Protein AF-A0A9E5N3U4-F1 (afdb_monomer_lite)

Secondary structure (DSSP, 8-state):
--SEEEEEEE-TTT--EEEEEEE-GGG-----HHHHH-TT-----TT--HHHHHHHHHHHHHTT-SS--

Foldseek 3Di:
DPFWDKDWDADPPPRDIDIDIDGNPVPDPQPCPVCVPDPPNPDDRPPDDPVNVVVVVCVVVVVVPPPDD

Radius of gyration: 18.55 Å; chains: 1; bounding box: 35×28×53 Å

pLDDT: mean 89.67, std 11.59, range [48.0, 97.62]

Sequence (69 aa):
FGAIEKEEIVDGVTGQKSWVAKVALSLCNGCGACNTACRAGAIDLDGFTEEQIFTQIESLVADKGDENE

Structure (mmCIF, N/CA/C/O backbone):
data_AF-A0A9E5N3U4-F1
#
_entry.id   AF-A0A9E5N3U4-F1
#
loop_
_atom_site.group_PDB
_atom_site.id
_atom_site.type_symbol
_atom_site.label_atom_id
_atom_site.label_alt_id
_atom_site.label_comp_id
_atom_site.label_asym_id
_atom_site.label_entity_id
_atom_site.label_seq_id
_atom_site.pdbx_PDB_ins_code
_atom_site.Cartn_x
_atom_site.Cartn_y
_atom_site.Cartn_z
_atom_site.occupancy
_atom_site.B_iso_or_equiv
_atom_site.auth_seq_id
_atom_site.auth_comp_id
_atom_site.auth_asym_id
_atom_site.auth_atom_id
_atom_site.pdbx_PDB_model_num
ATOM 1 N N . PHE A 1 1 ? -10.519 -8.312 -4.552 1.00 63.41 1 PHE A N 1
ATOM 2 C CA . PHE A 1 1 ? -9.753 -7.490 -3.594 1.00 63.41 1 PHE A CA 1
ATOM 3 C C . PHE A 1 1 ? -9.909 -8.051 -2.182 1.00 63.41 1 PHE A C 1
ATOM 5 O O . PHE A 1 1 ? -10.613 -7.467 -1.378 1.00 63.41 1 PHE A O 1
ATOM 12 N N . GLY A 1 2 ? -9.325 -9.221 -1.897 1.00 84.62 2 GLY A N 1
ATOM 13 C CA . GLY A 1 2 ? -9.517 -9.898 -0.602 1.00 84.62 2 GLY A CA 1
ATOM 14 C C . GLY A 1 2 ? -8.496 -9.530 0.480 1.00 84.62 2 GLY A C 1
ATOM 15 O O . GLY A 1 2 ? -8.726 -9.837 1.636 1.00 84.62 2 GLY A O 1
ATOM 16 N N . ALA A 1 3 ? -7.384 -8.888 0.111 1.00 95.31 3 ALA A N 1
ATOM 17 C CA . ALA A 1 3 ? -6.265 -8.612 1.017 1.00 95.31 3 ALA A CA 1
ATOM 18 C C . ALA A 1 3 ? -6.241 -7.176 1.572 1.00 95.31 3 ALA A C 1
ATOM 20 O O . ALA A 1 3 ? -5.286 -6.818 2.251 1.00 95.31 3 ALA A O 1
ATOM 21 N N . ILE A 1 4 ? -7.234 -6.337 1.250 1.00 95.50 4 ILE A N 1
ATOM 22 C CA . ILE A 1 4 ? -7.318 -4.956 1.747 1.00 95.50 4 ILE A CA 1
ATOM 23 C C . ILE A 1 4 ? -8.452 -4.874 2.760 1.00 95.50 4 ILE A C 1
ATOM 25 O O . ILE A 1 4 ? -9.611 -5.110 2.421 1.00 95.50 4 ILE A O 1
ATOM 29 N N . GLU A 1 5 ? -8.101 -4.520 3.988 1.00 95.50 5 GLU A N 1
ATOM 30 C CA . GLU A 1 5 ? -8.998 -4.442 5.134 1.00 95.50 5 GLU A CA 1
ATOM 31 C C . GLU A 1 5 ? -9.081 -3.008 5.657 1.00 95.50 5 GLU A C 1
ATOM 33 O O . GLU A 1 5 ? -8.213 -2.173 5.396 1.00 95.50 5 GLU A O 1
ATOM 38 N N . LYS A 1 6 ? -10.149 -2.710 6.397 1.00 95.56 6 LYS A N 1
ATOM 39 C CA . LYS A 1 6 ? -10.365 -1.404 7.019 1.00 95.56 6 LYS A CA 1
ATOM 40 C C . LYS A 1 6 ? -9.947 -1.474 8.488 1.00 95.56 6 LYS A C 1
ATOM 42 O O . LYS A 1 6 ? -10.486 -2.292 9.227 1.00 95.56 6 LYS A O 1
ATOM 47 N N . GLU A 1 7 ? -9.041 -0.601 8.913 1.00 96.25 7 GLU A N 1
ATOM 48 C CA . GLU A 1 7 ? -8.537 -0.529 10.291 1.00 96.25 7 GLU A CA 1
ATOM 49 C C . GLU A 1 7 ? -8.860 0.844 10.906 1.00 96.25 7 GLU A C 1
ATOM 51 O O . GLU A 1 7 ? -8.735 1.871 10.236 1.00 96.25 7 GLU A O 1
ATOM 56 N N . GLU A 1 8 ? -9.323 0.872 12.162 1.00 97.62 8 GLU A N 1
ATOM 57 C CA . GLU A 1 8 ? -9.444 2.115 12.939 1.00 97.62 8 GLU A CA 1
ATOM 58 C C . GLU A 1 8 ? -8.105 2.388 13.623 1.00 97.62 8 GLU A C 1
ATOM 60 O O . GLU A 1 8 ? -7.597 1.540 14.356 1.00 97.62 8 GLU A O 1
ATOM 65 N N . ILE A 1 9 ? -7.556 3.579 13.408 1.00 96.69 9 ILE A N 1
ATOM 66 C CA . ILE A 1 9 ? -6.357 4.061 14.089 1.00 96.69 9 ILE A CA 1
ATOM 67 C C . ILE A 1 9 ? -6.700 5.249 14.980 1.00 96.69 9 ILE A C 1
ATOM 69 O O . ILE A 1 9 ? -7.650 5.994 14.722 1.00 96.69 9 ILE A O 1
ATOM 73 N N . VAL A 1 10 ? -5.895 5.430 16.022 1.00 97.38 10 VAL A N 1
ATOM 74 C CA . VAL A 1 10 ? -5.952 6.591 16.908 1.00 97.38 10 VAL A CA 1
ATOM 75 C C . VAL A 1 10 ? -4.650 7.360 16.753 1.00 97.38 10 VAL A C 1
ATOM 77 O O . VAL A 1 10 ? -3.572 6.797 16.931 1.00 97.38 10 VAL A O 1
ATOM 80 N N . ASP A 1 11 ? -4.750 8.639 16.414 1.00 95.94 11 ASP A N 1
ATOM 81 C CA . ASP A 1 11 ? -3.609 9.547 16.397 1.00 95.94 11 ASP A CA 1
ATOM 82 C C . ASP A 1 11 ? -3.051 9.698 17.824 1.00 95.94 11 ASP A C 1
ATOM 84 O O . ASP A 1 11 ? -3.772 10.076 18.750 1.00 95.94 11 ASP A O 1
ATOM 88 N N . GLY A 1 12 ? -1.765 9.387 18.011 1.00 95.19 12 GLY A N 1
ATOM 89 C CA . GLY A 1 12 ? -1.109 9.409 19.322 1.00 95.19 12 GLY A CA 1
ATOM 90 C C . GLY A 1 12 ? -0.891 10.808 19.910 1.00 95.19 12 GLY A C 1
ATOM 91 O O . GLY A 1 12 ? -0.616 10.924 21.102 1.00 95.19 12 GLY A O 1
ATOM 92 N N . VAL A 1 13 ? -1.014 11.861 19.101 1.00 95.88 13 VAL A N 1
ATOM 93 C CA . VAL A 1 13 ? -0.861 13.261 19.514 1.00 95.88 13 VAL A CA 1
ATOM 94 C C . VAL A 1 13 ? -2.224 13.890 19.783 1.00 95.88 13 VAL A C 1
ATOM 96 O O . VAL A 1 13 ? -2.418 14.528 20.815 1.00 95.88 13 VAL A O 1
ATOM 99 N N . THR A 1 14 ? -3.176 13.717 18.864 1.00 96.12 14 THR A N 1
ATOM 100 C CA . THR A 1 14 ? -4.486 14.388 18.941 1.00 96.12 14 THR A CA 1
ATOM 101 C C . THR A 1 14 ? -5.573 13.539 19.603 1.00 96.12 14 THR A C 1
ATOM 103 O O . THR A 1 14 ? -6.608 14.071 20.003 1.00 96.12 14 THR A O 1
ATOM 106 N N . GLY A 1 15 ? -5.375 12.222 19.717 1.00 95.94 15 GLY A N 1
ATOM 107 C CA . GLY A 1 15 ? -6.399 11.273 20.162 1.00 95.94 15 GLY A CA 1
ATOM 108 C C . GLY A 1 15 ? -7.516 11.045 19.136 1.00 95.94 15 GLY A C 1
ATOM 109 O O . GLY A 1 15 ? -8.508 10.378 19.440 1.00 95.94 15 GLY A O 1
ATOM 110 N N . GLN A 1 16 ? -7.391 11.602 17.927 1.00 97.44 16 GLN A N 1
ATOM 111 C CA . GLN A 1 16 ? -8.412 11.509 16.893 1.00 97.44 16 GLN A CA 1
ATOM 112 C C . GLN A 1 16 ? -8.497 10.091 16.318 1.00 97.44 16 GLN A C 1
ATOM 114 O O . GLN A 1 16 ? -7.489 9.496 15.936 1.00 97.44 16 GLN A O 1
ATOM 119 N N . LYS A 1 17 ? -9.726 9.576 16.203 1.00 97.62 17 LYS A N 1
ATOM 120 C CA . LYS A 1 17 ? -10.027 8.310 15.525 1.00 97.62 17 LYS A CA 1
ATOM 121 C C . LYS A 1 17 ? -10.203 8.519 14.027 1.00 97.62 17 LYS A C 1
ATOM 123 O O . LYS A 1 17 ? -10.975 9.385 13.615 1.00 97.62 17 LYS A O 1
ATOM 128 N N . SER A 1 18 ? -9.547 7.679 13.236 1.00 96.50 18 SER A N 1
ATOM 129 C CA . SER A 1 18 ? -9.612 7.704 11.775 1.00 96.50 18 SER A CA 1
ATOM 130 C C . SER A 1 18 ? -9.601 6.291 11.204 1.00 96.50 18 SER A C 1
ATOM 132 O O . SER A 1 18 ? -9.122 5.354 11.834 1.00 96.50 18 SER A O 1
ATOM 134 N N . TRP A 1 19 ? -10.120 6.139 9.988 1.00 96.69 19 TRP A N 1
ATOM 135 C CA . TRP A 1 19 ? -10.103 4.870 9.268 1.00 96.69 19 TRP A CA 1
ATOM 136 C C . TRP A 1 19 ? -9.004 4.861 8.213 1.00 96.69 19 TRP A C 1
ATOM 138 O O . TRP A 1 19 ? -8.888 5.812 7.442 1.00 96.69 19 TRP A O 1
ATOM 148 N N . VAL A 1 20 ? -8.264 3.760 8.134 1.00 95.81 20 VAL A N 1
ATOM 149 C CA . VAL A 1 20 ? -7.229 3.525 7.123 1.00 95.81 20 VAL A CA 1
ATOM 150 C C . VAL A 1 20 ? -7.442 2.188 6.423 1.00 95.81 20 VAL A C 1
ATOM 152 O O . VAL A 1 20 ? -8.168 1.316 6.909 1.00 95.81 20 VAL A O 1
ATOM 155 N N . ALA A 1 21 ? -6.827 2.043 5.252 1.00 95.56 21 ALA A N 1
ATOM 156 C CA . ALA A 1 21 ? -6.722 0.763 4.568 1.00 95.56 21 ALA A CA 1
ATOM 157 C C . ALA A 1 21 ? -5.447 0.045 5.030 1.00 95.56 21 ALA A C 1
ATOM 159 O O . ALA A 1 21 ? -4.387 0.665 5.101 1.00 95.56 21 ALA A O 1
ATOM 160 N N . LYS A 1 22 ? -5.541 -1.255 5.310 1.00 95.75 22 LYS A N 1
ATOM 161 C CA . LYS A 1 22 ? -4.420 -2.107 5.718 1.00 95.75 22 LYS A CA 1
ATOM 162 C C . LYS A 1 22 ? -4.337 -3.338 4.832 1.00 95.75 22 LYS A C 1
ATOM 164 O O . LYS A 1 22 ? -5.356 -3.921 4.468 1.00 95.75 22 LYS A O 1
ATOM 169 N N . VAL A 1 23 ? -3.117 -3.745 4.502 1.00 95.62 23 VAL A N 1
ATOM 170 C CA . VAL A 1 23 ? -2.869 -4.977 3.752 1.00 95.62 23 VAL A CA 1
ATOM 171 C C . VAL A 1 23 ? -2.781 -6.158 4.714 1.00 95.62 23 VAL A C 1
ATOM 173 O O . VAL A 1 23 ? -1.924 -6.186 5.598 1.00 95.62 23 VAL A O 1
ATOM 176 N N . ALA A 1 24 ? -3.621 -7.168 4.510 1.00 95.44 24 ALA A N 1
ATOM 177 C CA . ALA A 1 24 ? -3.488 -8.469 5.149 1.00 95.44 24 ALA A CA 1
ATOM 178 C C . ALA A 1 24 ? -2.421 -9.292 4.410 1.00 95.44 24 ALA A C 1
ATOM 180 O O . ALA A 1 24 ? -2.699 -9.920 3.385 1.00 95.44 24 ALA A O 1
ATOM 181 N N . LEU A 1 25 ? -1.182 -9.286 4.918 1.00 93.62 25 LEU A N 1
ATOM 182 C CA . LEU A 1 25 ? -0.038 -9.951 4.271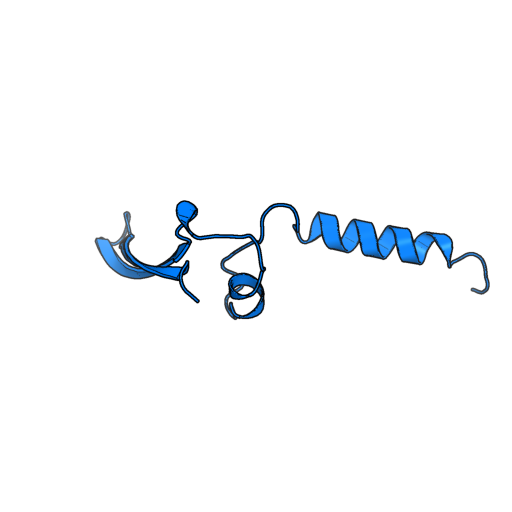 1.00 93.62 25 LEU A CA 1
ATOM 183 C C . LEU A 1 25 ? -0.253 -11.454 4.041 1.00 93.62 25 LEU A C 1
ATOM 185 O O . LEU A 1 25 ? 0.220 -11.984 3.044 1.00 93.62 25 LEU A O 1
ATOM 189 N N . SER A 1 26 ? -1.022 -12.126 4.899 1.00 94.56 26 SER A N 1
ATOM 190 C CA . SER A 1 26 ? -1.372 -13.545 4.742 1.00 94.56 26 SER A CA 1
ATOM 191 C C . SER A 1 26 ? -2.204 -13.850 3.489 1.00 94.56 26 SER A C 1
ATOM 193 O O . SER A 1 26 ? -2.232 -14.994 3.044 1.00 94.56 26 SER A O 1
ATOM 195 N N . LEU A 1 27 ? -2.883 -12.848 2.923 1.00 95.50 27 LEU A N 1
ATOM 196 C CA . LEU A 1 27 ? -3.710 -12.959 1.716 1.00 95.50 27 L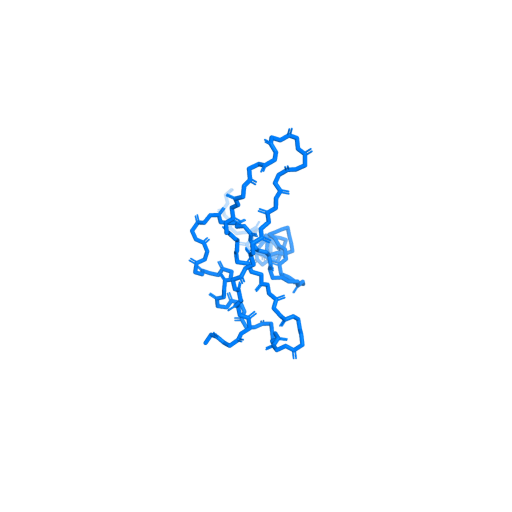EU A CA 1
ATOM 197 C C . LEU A 1 27 ? -3.093 -12.230 0.510 1.00 95.50 27 LEU A C 1
ATOM 199 O O . LEU A 1 27 ? -3.642 -12.280 -0.595 1.00 95.50 27 LEU A O 1
ATOM 203 N N . CYS A 1 28 ? -1.984 -11.514 0.709 1.00 95.38 28 CYS A N 1
ATOM 204 C CA . CYS A 1 28 ? -1.335 -10.729 -0.329 1.00 95.38 28 CYS A CA 1
ATOM 205 C C . CYS A 1 28 ? -0.453 -11.621 -1.212 1.00 95.38 28 CYS A C 1
ATOM 207 O O . CYS A 1 28 ? 0.511 -12.210 -0.740 1.00 95.38 28 CYS A O 1
ATOM 209 N N . ASN A 1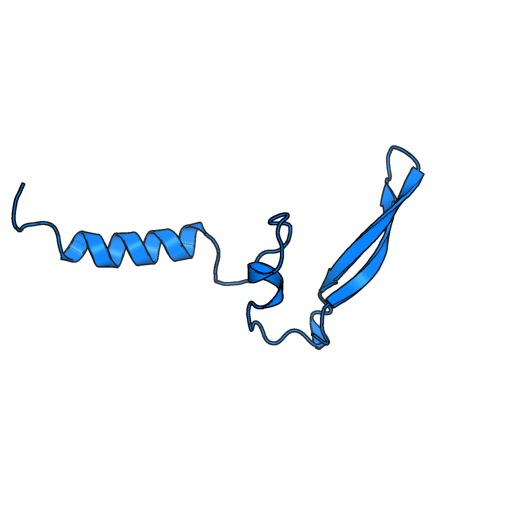 29 ? -0.752 -11.663 -2.513 1.00 93.25 29 ASN A N 1
ATOM 210 C CA . ASN A 1 29 ? 0.040 -12.402 -3.506 1.00 93.25 29 ASN A CA 1
ATOM 211 C C . ASN A 1 29 ? 0.925 -11.489 -4.376 1.00 93.25 29 ASN A C 1
ATOM 213 O O . ASN A 1 29 ? 1.401 -11.917 -5.421 1.00 93.25 29 ASN A O 1
ATOM 217 N N . GLY A 1 30 ? 1.075 -10.210 -4.015 1.00 93.31 30 GLY A N 1
ATOM 218 C CA . GLY A 1 30 ? 1.943 -9.280 -4.748 1.00 93.31 30 GLY A CA 1
ATOM 219 C C . GLY A 1 30 ? 1.448 -8.851 -6.138 1.00 93.31 30 GLY A C 1
ATOM 220 O O . GLY A 1 30 ? 2.250 -8.454 -6.970 1.00 93.31 30 GLY A O 1
ATOM 221 N N . CYS A 1 31 ? 0.140 -8.895 -6.429 1.00 94.25 31 CYS A N 1
ATOM 222 C CA . CYS A 1 31 ? -0.371 -8.567 -7.772 1.00 94.25 31 CYS A CA 1
ATOM 223 C C . CYS A 1 31 ? -0.369 -7.068 -8.138 1.00 94.25 31 CYS A C 1
ATOM 225 O O . CYS A 1 31 ? -0.713 -6.722 -9.264 1.00 94.25 31 CYS A O 1
ATOM 227 N N . GLY A 1 32 ? -0.080 -6.167 -7.195 1.00 92.81 32 GLY A N 1
ATOM 228 C CA . GLY A 1 32 ? 0.023 -4.721 -7.443 1.00 92.81 32 GLY A CA 1
ATOM 229 C C . GLY A 1 32 ? -1.293 -3.951 -7.630 1.00 92.81 32 GLY A C 1
ATOM 230 O O . GLY A 1 32 ? -1.274 -2.724 -7.627 1.00 92.81 32 GLY A O 1
ATOM 231 N N . ALA A 1 33 ? -2.452 -4.615 -7.709 1.00 93.81 33 ALA A N 1
ATOM 232 C CA . ALA A 1 33 ? -3.729 -3.941 -7.983 1.00 93.81 33 ALA A CA 1
ATOM 233 C C . ALA A 1 33 ? -4.109 -2.861 -6.947 1.00 93.81 33 ALA A C 1
ATOM 235 O O . ALA A 1 33 ? -4.741 -1.865 -7.294 1.00 93.81 33 ALA A O 1
ATOM 236 N N . CYS A 1 34 ? -3.739 -3.047 -5.675 1.00 94.19 34 CYS A N 1
ATOM 237 C CA . CYS A 1 34 ? -3.960 -2.047 -4.628 1.00 94.19 34 CYS A CA 1
ATOM 238 C C . CYS A 1 34 ? -3.068 -0.812 -4.794 1.00 94.19 34 CYS A C 1
ATOM 240 O O . CYS A 1 34 ? -3.554 0.296 -4.579 1.00 94.19 34 CYS A O 1
ATOM 242 N N . ASN A 1 35 ? -1.813 -1.002 -5.211 1.00 93.62 35 ASN A N 1
ATOM 243 C CA . ASN A 1 35 ? -0.871 0.081 -5.480 1.00 93.62 35 ASN A CA 1
ATOM 244 C C . ASN A 1 35 ? -1.385 0.961 -6.626 1.00 93.62 35 ASN A C 1
ATOM 246 O O . ASN A 1 35 ? -1.657 2.141 -6.428 1.00 93.62 35 ASN A O 1
ATOM 250 N N . THR A 1 36 ? -1.699 0.361 -7.777 1.00 92.44 36 THR A N 1
ATOM 251 C CA . THR A 1 36 ? -2.205 1.105 -8.945 1.00 92.44 36 THR A CA 1
ATOM 252 C C . THR A 1 36 ? -3.525 1.840 -8.679 1.00 92.44 36 THR A C 1
ATOM 254 O O . THR A 1 36 ? -3.774 2.899 -9.248 1.00 92.44 36 THR A O 1
ATOM 257 N N . ALA A 1 37 ? -4.395 1.298 -7.821 1.00 93.94 37 ALA A N 1
ATOM 258 C CA . ALA A 1 37 ? -5.674 1.928 -7.492 1.00 93.94 37 ALA A CA 1
ATOM 259 C C . ALA A 1 37 ? -5.555 3.077 -6.470 1.00 93.94 37 ALA A C 1
ATOM 261 O O . ALA A 1 37 ? -6.481 3.885 -6.333 1.00 93.94 37 ALA A O 1
ATOM 262 N N . CYS A 1 38 ? -4.455 3.152 -5.717 1.00 94.38 38 CYS A N 1
ATOM 263 C CA . CYS A 1 38 ? -4.304 4.093 -4.617 1.00 94.38 38 CYS A CA 1
ATOM 264 C C . CYS A 1 38 ? -3.965 5.499 -5.123 1.00 94.38 38 CYS A C 1
ATOM 266 O O . CYS A 1 38 ? -2.811 5.858 -5.322 1.00 94.38 38 CYS A O 1
ATOM 268 N N . ARG A 1 39 ? -4.982 6.357 -5.242 1.00 94.56 39 ARG A N 1
ATOM 269 C CA . ARG A 1 39 ? -4.794 7.765 -5.642 1.00 94.56 39 ARG A CA 1
ATOM 270 C C . ARG A 1 39 ? -3.924 8.587 -4.686 1.00 94.56 39 ARG A C 1
ATOM 272 O O . ARG A 1 39 ? -3.460 9.651 -5.070 1.00 94.56 39 ARG A O 1
ATOM 279 N N . ALA A 1 40 ? -3.787 8.144 -3.439 1.00 94.88 40 ALA A N 1
ATOM 280 C CA . ALA A 1 40 ? -3.000 8.838 -2.427 1.00 94.88 40 ALA A CA 1
ATOM 281 C C . ALA A 1 40 ? -1.507 8.477 -2.475 1.00 94.88 40 ALA A C 1
ATOM 283 O O . ALA A 1 40 ? -0.734 9.131 -1.786 1.00 94.88 40 ALA A O 1
ATOM 284 N N . GLY A 1 41 ? -1.111 7.434 -3.222 1.00 91.56 41 GLY A N 1
ATOM 285 C CA . GLY A 1 41 ? 0.267 6.927 -3.201 1.00 91.56 41 GLY A CA 1
ATOM 286 C C . GLY A 1 41 ? 0.691 6.389 -1.829 1.00 91.56 41 GLY A C 1
ATOM 287 O O . GLY A 1 41 ? 1.849 6.477 -1.456 1.00 91.56 41 GLY A O 1
ATOM 288 N N . ALA A 1 42 ? -0.260 5.892 -1.032 1.00 93.62 42 ALA A N 1
ATOM 289 C CA . ALA A 1 42 ? -0.033 5.522 0.369 1.00 93.62 42 ALA A CA 1
ATOM 290 C C . ALA A 1 42 ? 0.454 4.071 0.577 1.00 93.62 42 ALA A C 1
ATOM 292 O O . ALA A 1 42 ? 0.470 3.589 1.708 1.00 93.62 42 ALA A O 1
ATOM 293 N N . ILE A 1 43 ? 0.749 3.339 -0.497 1.00 92.31 43 ILE A N 1
ATOM 294 C CA . ILE A 1 43 ? 1.103 1.919 -0.451 1.00 92.31 43 ILE A CA 1
ATOM 295 C 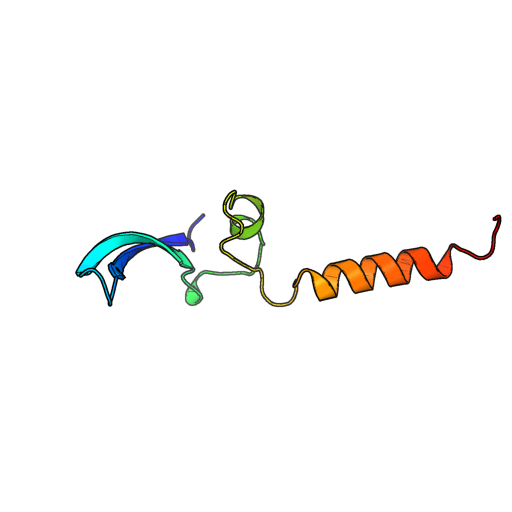C . ILE A 1 43 ? 2.121 1.606 -1.544 1.00 92.31 43 ILE A C 1
ATOM 297 O O . ILE A 1 43 ? 1.890 1.940 -2.700 1.00 92.31 43 ILE A O 1
ATOM 301 N N . ASP A 1 44 ? 3.177 0.889 -1.175 1.00 91.31 44 ASP A N 1
ATOM 302 C CA . ASP A 1 44 ? 4.189 0.386 -2.100 1.00 91.31 44 ASP A CA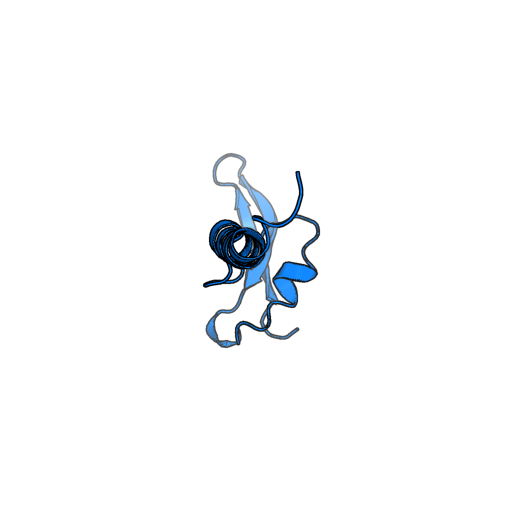 1
ATOM 303 C C . ASP A 1 44 ? 4.026 -1.116 -2.349 1.00 91.31 44 ASP A C 1
ATOM 305 O O . ASP A 1 44 ? 3.487 -1.859 -1.518 1.00 91.31 44 ASP A O 1
ATOM 309 N N . LEU A 1 45 ? 4.500 -1.572 -3.510 1.00 92.94 45 LEU A N 1
ATOM 310 C CA . LEU A 1 45 ? 4.635 -2.992 -3.814 1.00 92.94 45 LEU A CA 1
ATOM 311 C C . LEU A 1 45 ? 6.083 -3.420 -3.564 1.00 92.94 45 LEU A C 1
ATOM 313 O O . LEU A 1 45 ? 7.000 -2.928 -4.219 1.00 92.94 45 LEU A O 1
ATOM 317 N N . ASP A 1 46 ? 6.274 -4.345 -2.627 1.00 91.19 46 ASP A N 1
ATOM 318 C CA . ASP A 1 46 ? 7.606 -4.832 -2.270 1.00 91.19 46 ASP A CA 1
ATOM 319 C C . ASP A 1 46 ? 8.333 -5.448 -3.480 1.00 91.19 46 ASP A C 1
ATOM 321 O O . ASP A 1 46 ? 7.730 -6.164 -4.283 1.00 91.19 46 ASP A O 1
ATOM 325 N N . GLY A 1 47 ? 9.622 -5.134 -3.622 1.00 89.94 47 GLY A N 1
ATOM 326 C CA . GLY A 1 47 ? 10.447 -5.518 -4.777 1.00 89.94 47 GLY A CA 1
ATOM 327 C C . GLY A 1 47 ? 10.197 -4.733 -6.075 1.00 89.94 47 GLY A C 1
ATOM 328 O O . GLY A 1 47 ? 10.807 -5.056 -7.093 1.00 89.94 47 GLY A O 1
ATOM 329 N N . PHE A 1 48 ? 9.321 -3.724 -6.052 1.00 90.19 48 PHE A N 1
ATOM 330 C CA . PHE A 1 48 ? 9.030 -2.832 -7.180 1.00 90.19 48 PHE A CA 1
ATOM 331 C C . PHE A 1 48 ? 9.056 -1.367 -6.731 1.00 90.19 48 PHE A C 1
ATOM 333 O O . PHE A 1 48 ? 8.118 -0.611 -6.991 1.00 90.19 48 PHE A O 1
ATOM 340 N N . THR A 1 49 ? 10.112 -0.965 -6.020 1.00 88.00 49 THR A N 1
ATOM 341 C CA . THR A 1 49 ? 10.270 0.438 -5.622 1.00 88.00 49 THR A CA 1
ATOM 342 C C . THR A 1 49 ? 10.438 1.325 -6.853 1.00 88.00 49 THR A C 1
ATOM 344 O O . THR A 1 49 ? 10.908 0.877 -7.903 1.00 88.00 49 THR A O 1
ATOM 347 N N . GLU A 1 50 ? 10.080 2.604 -6.734 1.00 86.25 50 GLU A N 1
ATOM 348 C CA . GLU A 1 50 ? 10.234 3.559 -7.837 1.00 86.25 50 GLU A CA 1
ATOM 349 C C . GLU A 1 50 ? 11.679 3.591 -8.353 1.00 86.25 50 GLU A C 1
ATOM 351 O O . GLU A 1 50 ? 11.902 3.476 -9.555 1.00 86.25 50 GLU A O 1
ATOM 356 N N . GLU A 1 51 ? 12.664 3.635 -7.452 1.00 90.31 51 GLU A N 1
ATOM 357 C CA . GLU A 1 51 ? 14.092 3.602 -7.796 1.00 90.31 51 GLU A CA 1
ATOM 358 C C . GLU A 1 51 ? 14.464 2.357 -8.618 1.00 90.31 51 GLU A C 1
ATOM 360 O O . GLU A 1 51 ? 15.147 2.464 -9.640 1.00 90.31 51 GLU A O 1
ATOM 365 N N . GLN A 1 52 ? 13.973 1.177 -8.223 1.00 91.62 52 GLN A N 1
ATOM 366 C CA . GLN A 1 52 ? 14.215 -0.070 -8.952 1.00 91.62 52 GLN A CA 1
ATOM 367 C C . GLN A 1 52 ? 13.602 -0.037 -10.354 1.00 91.62 52 GLN A C 1
ATOM 369 O O . GLN A 1 52 ? 14.199 -0.558 -11.297 1.00 91.62 52 GLN A O 1
ATOM 374 N N . ILE A 1 53 ? 12.416 0.554 -10.506 1.00 92.31 53 ILE A N 1
ATOM 375 C CA . ILE A 1 53 ? 11.734 0.669 -11.799 1.00 92.31 53 ILE A CA 1
ATOM 376 C C . ILE A 1 53 ? 12.470 1.666 -12.701 1.00 92.31 53 ILE A C 1
ATOM 378 O O . ILE A 1 53 ? 12.754 1.343 -13.854 1.00 92.31 53 ILE A O 1
ATOM 382 N N . PHE A 1 54 ? 12.825 2.847 -12.191 1.00 93.75 54 PHE A N 1
ATOM 383 C CA . PHE A 1 54 ? 13.542 3.857 -12.971 1.00 93.75 54 PHE A CA 1
ATOM 384 C C . PHE A 1 54 ? 14.926 3.374 -13.399 1.00 93.75 54 PHE A C 1
ATOM 386 O O . PHE A 1 54 ? 15.259 3.499 -14.573 1.00 93.75 54 PHE A O 1
ATOM 393 N N . THR A 1 55 ? 15.667 2.701 -12.516 1.00 94.25 55 THR A N 1
ATOM 394 C CA . THR A 1 55 ? 16.967 2.101 -12.862 1.00 94.25 55 THR A CA 1
ATOM 395 C C . THR A 1 55 ? 16.842 1.097 -14.015 1.00 94.25 55 THR A C 1
ATOM 397 O O . THR A 1 55 ? 17.684 1.062 -14.915 1.00 94.25 55 THR A O 1
ATOM 400 N N . GLN A 1 56 ? 15.776 0.283 -14.027 1.00 93.25 56 GLN A N 1
ATOM 401 C CA . GLN A 1 56 ? 15.503 -0.648 -15.128 1.00 93.25 56 GLN A CA 1
ATOM 402 C C . GLN A 1 56 ? 15.210 0.090 -16.441 1.00 93.25 56 GLN A C 1
ATOM 404 O O . GLN A 1 56 ? 15.721 -0.307 -17.485 1.00 93.25 56 GLN A O 1
ATOM 409 N N . ILE A 1 57 ? 14.420 1.168 -16.402 1.00 94.81 57 ILE A N 1
ATOM 410 C CA . ILE A 1 57 ? 14.114 1.991 -17.584 1.00 94.81 57 ILE A CA 1
ATOM 411 C C . ILE A 1 57 ? 15.385 2.655 -18.120 1.00 94.81 57 ILE A C 1
ATOM 413 O O . ILE A 1 57 ? 15.661 2.564 -19.313 1.00 94.81 57 ILE A O 1
ATOM 417 N N . GLU A 1 58 ? 16.167 3.288 -17.249 1.00 93.75 58 GLU A N 1
ATOM 418 C CA . GLU A 1 58 ? 17.418 3.958 -17.607 1.00 93.75 58 GLU A CA 1
ATOM 419 C C . GLU A 1 58 ? 18.403 2.986 -18.246 1.00 93.75 58 GLU A C 1
ATOM 421 O O . GLU A 1 58 ? 18.956 3.292 -19.297 1.00 93.75 58 GLU A O 1
ATOM 426 N N . SER A 1 59 ? 18.549 1.784 -17.684 1.00 93.06 59 SER A N 1
ATOM 427 C CA . SER A 1 59 ? 19.407 0.741 -18.258 1.00 93.06 59 SER A CA 1
ATOM 428 C C . SER A 1 59 ? 18.967 0.352 -19.675 1.00 93.06 59 SER A C 1
ATOM 430 O O . SER A 1 59 ? 19.799 0.215 -20.565 1.00 93.06 59 SER A O 1
ATOM 432 N N . LEU A 1 60 ? 17.656 0.231 -19.923 1.00 91.19 60 LEU A N 1
ATOM 433 C CA . LEU A 1 60 ? 17.123 -0.103 -21.251 1.00 91.19 60 LEU A CA 1
ATOM 434 C C . LEU A 1 60 ? 17.300 1.020 -22.284 1.00 91.19 60 LEU A C 1
ATOM 436 O O . LEU A 1 60 ? 17.336 0.742 -23.485 1.00 91.19 60 LEU A O 1
ATOM 440 N N . VAL A 1 61 ? 17.352 2.277 -21.838 1.00 93.00 61 VAL A N 1
ATOM 441 C CA . VAL A 1 61 ? 17.516 3.451 -22.710 1.00 93.00 61 VAL A CA 1
ATOM 442 C C . VAL A 1 61 ? 18.996 3.787 -22.923 1.00 93.00 61 VAL A C 1
ATOM 444 O O . VAL A 1 61 ? 19.355 4.213 -24.018 1.00 93.00 61 VAL A O 1
ATOM 447 N N . ALA A 1 62 ? 19.860 3.534 -21.937 1.00 81.50 62 ALA A N 1
ATOM 448 C CA . ALA A 1 62 ? 21.305 3.756 -22.020 1.00 81.50 62 ALA A CA 1
ATOM 449 C C . ALA A 1 62 ? 21.966 2.929 -23.136 1.00 81.50 62 ALA A C 1
ATOM 451 O O . ALA A 1 62 ? 22.847 3.430 -23.828 1.00 81.50 62 ALA A O 1
ATOM 452 N N . ASP A 1 63 ? 21.482 1.710 -23.389 1.00 66.44 63 ASP A N 1
ATOM 453 C CA . ASP A 1 63 ? 21.981 0.852 -24.475 1.00 66.44 63 ASP A CA 1
ATOM 454 C C . ASP A 1 63 ? 21.542 1.316 -25.884 1.00 66.44 63 ASP A C 1
ATOM 456 O O . ASP A 1 63 ? 22.014 0.781 -26.887 1.00 66.44 63 ASP A O 1
ATOM 460 N N . LYS A 1 64 ? 20.628 2.294 -25.989 1.00 62.69 64 LYS A N 1
ATOM 461 C CA . LYS A 1 64 ? 20.058 2.796 -27.257 1.00 62.69 64 LYS A CA 1
ATOM 462 C C . LYS A 1 64 ? 20.472 4.226 -27.624 1.00 62.69 64 LYS A C 1
ATOM 464 O O . LYS A 1 64 ? 19.861 4.825 -28.505 1.00 62.69 64 LYS A O 1
ATOM 469 N N . GLY A 1 65 ? 21.506 4.764 -26.982 1.00 58.84 65 GLY A N 1
ATOM 470 C CA . GLY A 1 65 ? 21.900 6.168 -27.098 1.00 58.84 65 GLY A CA 1
ATOM 471 C C . GLY A 1 65 ? 23.371 6.393 -27.422 1.00 58.84 65 GLY A C 1
ATOM 472 O O . GLY A 1 65 ? 24.024 7.137 -26.704 1.00 58.84 65 GLY A O 1
ATOM 473 N N . ASP A 1 66 ? 23.862 5.778 -28.500 1.00 57.81 66 ASP A N 1
ATOM 474 C CA . ASP A 1 66 ? 25.000 6.289 -29.284 1.00 57.81 66 ASP A CA 1
ATOM 475 C C . ASP A 1 66 ? 24.671 6.202 -30.793 1.00 57.81 66 ASP A C 1
ATOM 477 O O . ASP A 1 66 ? 25.476 5.809 -31.635 1.00 57.81 66 ASP A O 1
ATOM 481 N N . GLU A 1 67 ? 23.425 6.549 -31.145 1.00 60.41 67 GLU A N 1
ATOM 482 C CA . GLU A 1 67 ? 23.025 6.860 -32.521 1.00 60.41 67 GLU A CA 1
ATOM 483 C C . GLU A 1 67 ? 22.162 8.137 -32.539 1.00 60.41 67 GLU A C 1
ATOM 485 O O . GLU A 1 67 ? 20.933 8.089 -32.531 1.00 60.41 67 GLU A O 1
ATOM 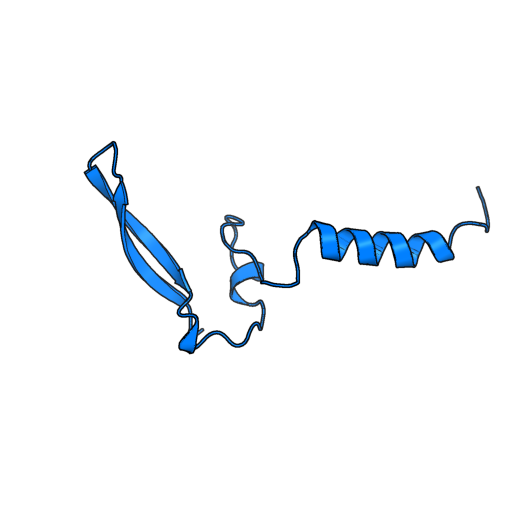490 N N . ASN A 1 68 ? 22.852 9.277 -32.665 1.00 54.81 68 ASN A N 1
ATOM 491 C CA . ASN A 1 68 ? 22.357 10.607 -33.066 1.00 54.81 68 ASN A CA 1
ATOM 492 C C . ASN A 1 68 ? 21.747 11.517 -31.973 1.00 54.81 68 ASN A C 1
ATOM 494 O O . ASN A 1 68 ? 20.528 11.615 -31.854 1.00 54.81 68 ASN A O 1
ATOM 498 N N . GLU A 1 69 ? 22.628 12.236 -31.265 1.00 48.00 69 GLU A N 1
ATOM 499 C CA . GLU A 1 69 ? 22.728 13.715 -31.096 1.00 48.00 69 GLU A CA 1
ATOM 500 C C . GLU A 1 69 ? 23.283 14.099 -29.716 1.00 48.00 69 GLU A C 1
ATOM 502 O O . GLU A 1 69 ? 22.619 13.830 -28.691 1.00 48.00 69 GLU A O 1
#